Protein AF-A0AA46UG84-F1 (afdb_monomer_lite)

pLDDT: mean 70.22, std 19.65, range [40.62, 96.19]

Structure (mmCIF, N/CA/C/O backbone):
data_AF-A0AA46UG84-F1
#
_entry.id   AF-A0AA46UG84-F1
#
loop_
_atom_site.group_PDB
_atom_site.id
_atom_site.type_symbol
_atom_site.label_atom_id
_atom_site.label_alt_id
_atom_site.label_comp_id
_atom_site.label_asym_id
_atom_site.label_entity_id
_atom_site.label_seq_id
_atom_site.pdbx_PDB_ins_code
_atom_site.Cartn_x
_atom_site.Cartn_y
_atom_site.Cartn_z
_atom_site.occupancy
_atom_site.B_iso_or_equiv
_atom_site.auth_seq_id
_atom_site.auth_comp_id
_atom_site.auth_asym_id
_atom_site.auth_atom_id
_atom_site.pdbx_PDB_model_num
ATOM 1 N N . MET A 1 1 ? 5.137 24.664 -4.649 1.00 40.62 1 MET A N 1
ATOM 2 C CA . MET A 1 1 ? 5.781 23.502 -3.997 1.00 40.62 1 MET A CA 1
ATOM 3 C C . MET A 1 1 ? 4.773 22.369 -3.975 1.00 40.62 1 MET A C 1
ATOM 5 O O . MET A 1 1 ? 3.835 22.436 -3.192 1.00 40.62 1 MET A O 1
ATOM 9 N N . ASN A 1 2 ? 4.916 21.372 -4.852 1.00 52.88 2 ASN A N 1
ATOM 10 C CA . ASN A 1 2 ? 4.103 20.160 -4.758 1.00 52.88 2 ASN A CA 1
ATOM 11 C C . ASN A 1 2 ? 4.697 19.299 -3.642 1.00 52.88 2 ASN A C 1
ATOM 13 O O . ASN A 1 2 ? 5.715 18.640 -3.831 1.00 52.88 2 ASN A O 1
ATOM 17 N N . SER A 1 3 ? 4.105 19.367 -2.451 1.00 54.44 3 SER A N 1
ATOM 18 C CA . SER A 1 3 ? 4.455 18.495 -1.331 1.00 54.44 3 SER A CA 1
ATOM 19 C C . SER A 1 3 ? 3.899 17.093 -1.579 1.00 54.44 3 SER A C 1
ATOM 21 O O . SER A 1 3 ? 2.916 16.695 -0.957 1.00 54.44 3 SER A O 1
ATOM 23 N N . TYR A 1 4 ? 4.522 16.336 -2.482 1.00 56.22 4 TYR A N 1
ATOM 24 C CA . TYR A 1 4 ? 4.344 14.888 -2.517 1.00 56.22 4 TYR A CA 1
ATOM 25 C C . TYR A 1 4 ? 4.869 14.360 -1.184 1.00 56.22 4 TYR A C 1
ATOM 27 O O . TYR A 1 4 ? 6.072 14.380 -0.915 1.00 56.22 4 TYR A O 1
ATOM 35 N N . LYS A 1 5 ? 3.961 14.022 -0.259 1.00 74.62 5 LYS A N 1
ATOM 36 C CA . LYS A 1 5 ? 4.374 13.452 1.026 1.00 74.62 5 LYS A CA 1
ATOM 37 C C . LYS A 1 5 ? 5.155 12.173 0.686 1.00 74.62 5 LYS A C 1
ATOM 39 O O . LYS A 1 5 ? 4.608 11.368 -0.061 1.00 74.62 5 LYS A O 1
ATOM 44 N N . PRO A 1 6 ? 6.361 11.947 1.239 1.00 83.38 6 PRO A N 1
ATOM 45 C CA . PRO A 1 6 ? 7.208 10.787 0.917 1.00 83.38 6 PRO A CA 1
ATOM 46 C C . PRO A 1 6 ? 6.487 9.436 1.007 1.00 83.38 6 PRO A C 1
ATOM 48 O O . PRO A 1 6 ? 6.842 8.476 0.339 1.00 83.38 6 PRO A O 1
ATOM 51 N N . TRP A 1 7 ? 5.438 9.382 1.827 1.00 84.31 7 TRP A N 1
ATOM 52 C CA . TRP A 1 7 ? 4.534 8.249 1.929 1.00 84.31 7 TRP A CA 1
ATOM 53 C C . TRP A 1 7 ? 3.771 7.932 0.633 1.00 84.31 7 TRP A C 1
ATOM 55 O O . TRP A 1 7 ? 3.657 6.763 0.291 1.00 84.31 7 TRP A O 1
ATOM 65 N N . HIS A 1 8 ? 3.261 8.942 -0.080 1.00 84.38 8 HIS A N 1
ATOM 66 C CA . HIS A 1 8 ? 2.533 8.759 -1.342 1.00 84.38 8 HIS A CA 1
ATOM 67 C C . HIS A 1 8 ? 3.463 8.262 -2.451 1.00 84.38 8 HIS A C 1
ATOM 69 O O . HIS A 1 8 ? 3.155 7.274 -3.104 1.00 84.38 8 HIS A O 1
ATOM 75 N N . GLU A 1 9 ? 4.659 8.843 -2.549 1.00 88.38 9 GLU A N 1
ATOM 76 C CA . GLU A 1 9 ? 5.706 8.363 -3.462 1.00 88.38 9 GLU A CA 1
ATOM 77 C C . GLU A 1 9 ? 6.081 6.898 -3.176 1.00 88.38 9 GLU A C 1
ATOM 79 O O . GLU A 1 9 ? 6.298 6.103 -4.088 1.00 88.38 9 GLU A O 1
ATOM 84 N N . PHE A 1 10 ? 6.128 6.517 -1.894 1.00 88.81 10 PHE A N 1
ATOM 85 C CA . PHE A 1 10 ? 6.438 5.151 -1.487 1.00 88.81 10 PHE A CA 1
ATOM 86 C C . PHE A 1 10 ? 5.352 4.147 -1.906 1.00 88.81 10 PHE A C 1
ATOM 88 O O . PHE A 1 10 ? 5.681 3.118 -2.500 1.00 88.81 10 PHE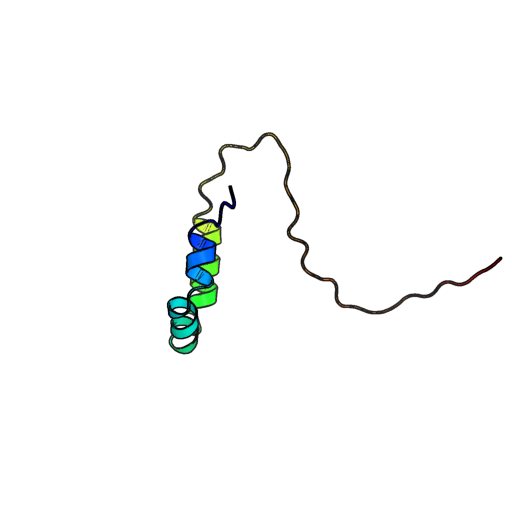 A O 1
ATOM 95 N N . ILE A 1 11 ? 4.073 4.436 -1.639 1.00 89.69 11 ILE A N 1
ATOM 96 C CA . ILE A 1 11 ? 2.962 3.526 -1.984 1.00 89.69 11 ILE A CA 1
ATOM 97 C C . ILE A 1 11 ? 2.642 3.493 -3.486 1.00 89.69 11 ILE A C 1
ATOM 99 O O . ILE A 1 11 ? 2.100 2.498 -3.960 1.00 89.69 11 ILE A O 1
ATOM 103 N N . ASP A 1 12 ? 3.034 4.517 -4.248 1.00 87.94 12 ASP A N 1
ATOM 104 C CA . ASP A 1 12 ? 2.901 4.521 -5.710 1.00 87.94 12 ASP A CA 1
ATOM 105 C C . ASP A 1 12 ? 4.070 3.823 -6.430 1.00 87.94 12 ASP A C 1
ATOM 107 O O . ASP A 1 12 ? 3.990 3.553 -7.637 1.00 87.94 12 ASP A O 1
ATOM 111 N N . SER A 1 13 ? 5.135 3.473 -5.701 1.00 93.44 13 SER A N 1
ATOM 112 C CA . SER A 1 13 ? 6.324 2.836 -6.267 1.00 93.44 13 SER A CA 1
ATOM 113 C C . SER A 1 13 ? 6.047 1.442 -6.842 1.00 93.44 13 SER A C 1
ATOM 115 O O . SER A 1 13 ? 5.233 0.664 -6.337 1.00 93.44 13 SER A O 1
ATOM 117 N N . GLU A 1 14 ? 6.786 1.079 -7.893 1.00 95.00 14 GLU A N 1
ATOM 118 C CA . GLU A 1 14 ? 6.700 -0.263 -8.485 1.00 95.00 14 GLU A CA 1
ATOM 119 C C . GLU A 1 14 ? 7.153 -1.365 -7.523 1.00 95.00 14 GLU A C 1
ATOM 121 O O . GLU A 1 14 ? 6.631 -2.477 -7.554 1.00 95.00 14 GLU A O 1
ATOM 126 N N . ALA A 1 15 ? 8.107 -1.055 -6.643 1.00 93.81 15 ALA A N 1
ATOM 127 C CA . ALA A 1 15 ? 8.563 -1.985 -5.619 1.00 93.81 15 ALA A CA 1
ATOM 128 C C . ALA A 1 15 ? 7.439 -2.320 -4.631 1.00 93.81 15 ALA A C 1
ATOM 130 O O . ALA A 1 15 ? 7.254 -3.488 -4.294 1.00 93.81 15 ALA A O 1
ATOM 131 N N . PHE A 1 16 ? 6.658 -1.319 -4.208 1.00 92.44 16 PHE A N 1
ATOM 132 C CA . PHE A 1 16 ? 5.519 -1.537 -3.321 1.00 92.44 16 PHE A CA 1
ATOM 133 C C . PHE A 1 16 ? 4.421 -2.351 -4.011 1.00 92.44 16 PHE A C 1
ATOM 135 O O . PHE A 1 16 ? 3.948 -3.327 -3.437 1.00 92.44 16 PHE A O 1
ATOM 142 N N . LYS A 1 17 ? 4.091 -2.035 -5.271 1.00 93.81 17 LYS A N 1
ATOM 143 C CA . LYS A 1 17 ? 3.119 -2.803 -6.074 1.00 93.81 17 LYS A CA 1
ATOM 144 C C . LYS A 1 17 ? 3.513 -4.280 -6.201 1.00 93.81 17 LYS A C 1
ATOM 146 O O . LYS A 1 17 ? 2.710 -5.144 -5.876 1.00 93.81 17 LYS A O 1
ATOM 151 N N . LYS A 1 18 ? 4.775 -4.574 -6.534 1.00 96.19 18 LYS A N 1
ATOM 152 C CA . LYS A 1 18 ? 5.294 -5.957 -6.574 1.00 96.19 18 LYS A CA 1
ATOM 153 C C . LYS A 1 18 ? 5.263 -6.645 -5.210 1.00 96.19 18 LYS A C 1
ATOM 155 O O . LYS A 1 18 ? 5.059 -7.851 -5.124 1.00 96.19 18 LYS A O 1
ATOM 160 N N . ALA A 1 19 ? 5.490 -5.898 -4.132 1.00 94.56 19 ALA A N 1
ATOM 161 C CA . ALA A 1 19 ? 5.412 -6.446 -2.785 1.00 94.56 19 ALA A CA 1
ATOM 162 C C . ALA A 1 19 ? 3.974 -6.827 -2.396 1.00 94.56 19 ALA A C 1
ATOM 164 O O . ALA A 1 19 ? 3.810 -7.796 -1.661 1.00 94.56 19 ALA A O 1
ATOM 165 N N . LEU A 1 20 ? 2.953 -6.130 -2.912 1.00 94.25 20 LEU A N 1
ATOM 166 C CA . LEU A 1 20 ? 1.547 -6.515 -2.727 1.00 94.25 20 LEU A CA 1
ATOM 167 C C . LEU A 1 20 ? 1.223 -7.845 -3.417 1.00 94.25 20 LEU A C 1
ATOM 169 O O . LEU A 1 20 ? 0.523 -8.666 -2.831 1.00 94.25 20 LEU A O 1
ATOM 173 N N . ASP A 1 21 ? 1.780 -8.086 -4.608 1.00 93.94 21 ASP A N 1
ATOM 174 C CA . ASP A 1 21 ? 1.605 -9.362 -5.318 1.00 93.94 21 ASP A CA 1
ATOM 175 C C . ASP A 1 21 ? 2.237 -10.540 -4.557 1.00 93.94 21 ASP A C 1
ATOM 177 O O . ASP A 1 21 ? 1.739 -11.663 -4.603 1.00 93.94 21 ASP A O 1
ATOM 181 N N . MET A 1 22 ? 3.339 -10.291 -3.838 1.00 96.19 22 MET A N 1
ATOM 182 C CA . MET A 1 22 ? 4.034 -11.309 -3.039 1.00 96.19 22 MET A CA 1
ATOM 183 C C . MET A 1 22 ? 3.459 -11.470 -1.625 1.00 96.19 22 MET A C 1
ATOM 185 O O . MET A 1 22 ? 3.556 -12.549 -1.041 1.00 96.19 22 MET A O 1
ATOM 189 N N . VAL A 1 23 ? 2.907 -10.400 -1.049 1.00 95.56 23 VAL A N 1
ATOM 190 C CA . VAL A 1 23 ? 2.420 -10.347 0.334 1.00 95.56 23 VAL A CA 1
ATOM 191 C C . VAL A 1 23 ? 1.055 -9.644 0.357 1.00 95.56 23 VAL A C 1
ATOM 193 O O . VAL A 1 23 ? 0.995 -8.427 0.541 1.00 95.56 23 VAL A O 1
ATOM 196 N N . PRO A 1 24 ? -0.058 -10.384 0.215 1.00 87.94 24 PRO A N 1
ATOM 197 C CA . PRO A 1 24 ? -1.390 -9.786 0.089 1.00 87.94 24 PRO A CA 1
ATOM 198 C C . PRO A 1 24 ? -1.837 -9.006 1.340 1.00 87.94 24 PRO A C 1
ATOM 200 O O . PRO A 1 24 ? -2.503 -7.982 1.216 1.00 87.94 24 PRO A O 1
ATOM 203 N N . ASP A 1 25 ? -1.391 -9.397 2.541 1.00 92.75 25 ASP A N 1
ATOM 204 C CA . ASP A 1 25 ? -1.687 -8.687 3.802 1.00 92.75 25 ASP A CA 1
ATOM 205 C C . ASP A 1 25 ? -0.919 -7.358 3.977 1.00 92.75 25 ASP A C 1
ATOM 207 O O . ASP A 1 25 ? -1.061 -6.656 4.989 1.00 92.75 25 ASP A O 1
ATOM 211 N N . LEU A 1 26 ? -0.029 -7.011 3.041 1.00 91.75 26 LEU A N 1
ATOM 212 C CA . LEU A 1 26 ? 0.850 -5.849 3.167 1.00 91.75 26 LEU A CA 1
ATOM 213 C C . LEU A 1 26 ? 0.084 -4.524 3.056 1.00 91.75 26 LEU A C 1
ATOM 215 O O . LEU A 1 26 ? 0.418 -3.574 3.771 1.00 91.75 26 LEU A O 1
ATOM 219 N N . ALA A 1 27 ? -0.959 -4.462 2.223 1.00 89.62 27 ALA A N 1
ATOM 220 C CA . ALA A 1 27 ? -1.777 -3.261 2.044 1.00 89.62 27 ALA A CA 1
ATOM 221 C C . ALA A 1 27 ? -2.446 -2.825 3.360 1.00 89.62 27 ALA A C 1
ATOM 223 O O . ALA A 1 27 ? -2.339 -1.661 3.764 1.00 89.62 27 ALA A O 1
ATOM 224 N N . ASP A 1 28 ? -3.062 -3.765 4.080 1.00 90.88 28 ASP A N 1
ATOM 225 C CA . ASP A 1 28 ? -3.742 -3.501 5.352 1.00 90.88 28 ASP A CA 1
ATOM 226 C C . ASP A 1 28 ? -2.776 -3.049 6.449 1.00 90.88 28 ASP A C 1
ATOM 228 O O . ASP A 1 28 ? -3.056 -2.111 7.208 1.00 90.88 28 ASP A O 1
ATOM 232 N N . LYS A 1 29 ? -1.594 -3.671 6.516 1.00 91.44 29 LYS A N 1
ATOM 233 C CA . LYS A 1 29 ? -0.544 -3.290 7.471 1.00 91.44 29 LYS A CA 1
ATOM 234 C C . LYS A 1 29 ? 0.013 -1.901 7.168 1.00 91.44 29 LYS A C 1
ATOM 236 O O . LYS A 1 29 ? 0.176 -1.111 8.098 1.00 91.44 29 LYS A O 1
ATOM 241 N N . ALA A 1 30 ? 0.258 -1.579 5.898 1.00 89.00 30 ALA A N 1
ATOM 242 C CA . ALA A 1 30 ? 0.715 -0.255 5.478 1.00 89.00 30 ALA A CA 1
ATOM 243 C C . ALA A 1 30 ? -0.332 0.830 5.789 1.00 89.00 30 ALA A C 1
ATOM 245 O O . ALA A 1 30 ? 0.009 1.882 6.334 1.00 89.00 30 ALA A O 1
ATOM 246 N N . SER A 1 31 ? -1.613 0.546 5.533 1.00 85.25 31 SER A N 1
ATOM 247 C CA . SER A 1 31 ? -2.738 1.425 5.884 1.00 85.25 31 SER A CA 1
ATOM 248 C C . SER A 1 31 ? -2.831 1.659 7.399 1.00 85.25 31 SER A C 1
ATOM 250 O O . SER A 1 31 ? -2.892 2.800 7.871 1.00 85.25 31 SER A O 1
ATOM 252 N N . THR A 1 32 ? -2.729 0.582 8.184 1.00 89.38 32 THR A N 1
ATOM 253 C CA . THR A 1 32 ? -2.717 0.635 9.655 1.00 89.38 32 THR A CA 1
ATOM 254 C C . THR A 1 32 ? -1.531 1.439 10.183 1.00 89.38 32 THR A C 1
ATOM 256 O O . THR A 1 32 ? -1.682 2.235 11.113 1.00 89.38 32 THR A O 1
ATOM 259 N N . PHE A 1 33 ? -0.347 1.257 9.596 1.00 86.44 33 PHE A N 1
ATOM 260 C CA . PHE A 1 33 ? 0.850 2.006 9.959 1.00 86.44 33 PHE A CA 1
ATOM 261 C C . PHE A 1 33 ? 0.644 3.504 9.718 1.00 86.44 33 PHE A C 1
ATOM 263 O O . PHE A 1 33 ? 0.758 4.277 10.666 1.00 86.44 33 PHE A O 1
ATOM 270 N N . ALA A 1 34 ? 0.213 3.907 8.518 1.00 84.38 34 ALA A N 1
ATOM 271 C CA . ALA A 1 34 ? -0.043 5.310 8.182 1.00 84.38 34 ALA A CA 1
ATOM 272 C C . ALA A 1 34 ? -1.076 5.980 9.106 1.00 84.38 34 ALA A C 1
ATOM 274 O O . ALA A 1 34 ? -0.944 7.156 9.455 1.00 84.38 34 ALA A O 1
ATOM 275 N N . ALA A 1 35 ? -2.102 5.238 9.535 1.00 82.81 35 ALA A N 1
ATOM 276 C CA . ALA A 1 35 ? -3.094 5.731 10.486 1.00 82.81 35 ALA A CA 1
ATOM 277 C C . ALA A 1 35 ? -2.503 5.966 11.888 1.00 82.81 35 ALA A C 1
ATOM 279 O O . ALA A 1 35 ? -2.868 6.935 12.554 1.00 82.81 35 ALA A O 1
ATOM 280 N N . ARG A 1 36 ? -1.576 5.107 12.331 1.00 83.50 36 ARG A N 1
ATOM 281 C CA . ARG A 1 36 ? -0.949 5.176 13.665 1.00 83.50 36 ARG A CA 1
ATOM 282 C C . ARG A 1 36 ? 0.239 6.134 13.722 1.00 83.50 36 ARG A C 1
ATOM 284 O O . ARG A 1 36 ? 0.530 6.665 14.792 1.00 83.50 36 ARG A O 1
ATOM 291 N N . THR A 1 37 ? 0.903 6.371 12.593 1.00 75.06 37 THR A N 1
ATOM 292 C CA . THR A 1 37 ? 2.056 7.273 12.469 1.00 75.06 37 THR A CA 1
ATOM 293 C C . THR A 1 37 ? 1.698 8.660 11.964 1.00 75.06 37 THR A C 1
ATOM 295 O O . THR A 1 37 ? 2.611 9.446 11.705 1.00 75.06 37 THR A O 1
ATOM 298 N N . LYS A 1 38 ? 0.404 9.004 11.862 1.00 66.25 38 LYS A N 1
ATOM 299 C CA . LYS A 1 38 ? -0.035 10.403 11.908 1.00 66.25 38 LYS A CA 1
ATOM 300 C C . LYS A 1 38 ? 0.473 10.990 13.223 1.00 66.25 38 LYS A C 1
ATOM 302 O O . LYS A 1 38 ? -0.188 10.931 14.259 1.00 66.25 38 LYS A O 1
ATOM 307 N N . LEU A 1 39 ? 1.719 11.469 13.172 1.00 59.72 39 LEU A N 1
ATOM 308 C CA . LEU A 1 39 ? 2.349 12.324 14.158 1.00 59.72 39 LEU A CA 1
ATOM 309 C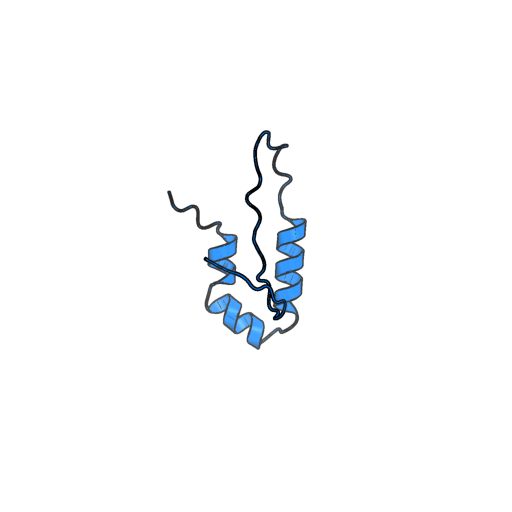 C . LEU A 1 39 ? 1.274 13.345 14.482 1.00 59.72 39 LEU A C 1
ATOM 311 O O . LEU A 1 39 ? 0.806 13.982 13.542 1.00 59.72 39 LEU A O 1
ATOM 315 N N . LYS A 1 40 ? 0.801 13.383 15.739 1.00 61.78 40 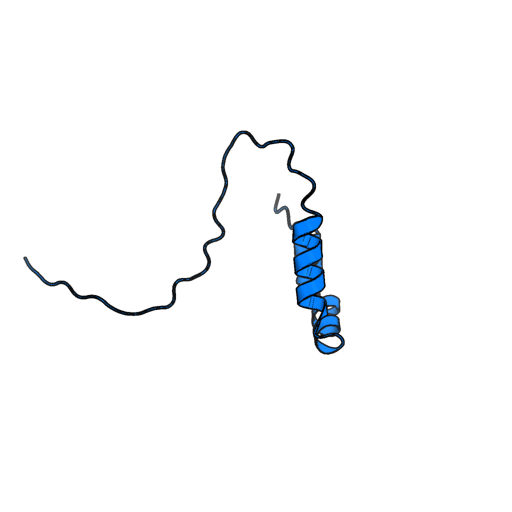LYS A N 1
ATOM 316 C CA . LYS A 1 40 ? -0.264 14.301 16.153 1.00 61.78 40 LYS A CA 1
ATOM 317 C C . LYS A 1 40 ? 0.084 15.647 15.539 1.00 61.78 40 LYS A C 1
ATOM 319 O O . LYS A 1 40 ? 1.074 16.251 15.957 1.00 61.78 40 LYS A O 1
ATOM 324 N N . ASP A 1 41 ? -0.671 16.062 14.523 1.00 56.59 41 ASP A N 1
ATOM 325 C CA . ASP A 1 41 ? -0.616 17.430 14.061 1.00 56.59 41 ASP A CA 1
ATOM 326 C C . ASP A 1 41 ? -0.841 18.231 15.333 1.00 56.59 41 ASP A C 1
ATOM 328 O O . ASP A 1 41 ? -1.856 18.074 16.021 1.00 56.59 41 ASP A O 1
ATOM 332 N N . ARG A 1 42 ? 0.188 18.985 15.727 1.00 57.34 42 ARG A N 1
ATOM 333 C CA . ARG A 1 42 ? 0.064 20.003 16.760 1.00 57.34 42 ARG A CA 1
ATOM 334 C C . ARG A 1 42 ? -1.253 20.723 16.453 1.00 57.34 42 ARG A C 1
ATOM 336 O O . ARG A 1 42 ? -1.412 21.105 15.293 1.00 57.34 42 ARG A O 1
ATOM 343 N N . PRO A 1 43 ? -2.202 20.801 17.407 1.00 47.41 43 PRO A N 1
ATOM 344 C CA . PRO A 1 43 ? -3.606 21.075 17.120 1.00 47.41 43 PRO A CA 1
ATOM 345 C C . PRO A 1 43 ? -3.717 22.227 16.126 1.00 47.41 43 PRO A C 1
ATOM 347 O O . PRO A 1 43 ? -3.284 23.345 16.405 1.00 47.41 43 PRO A O 1
ATOM 350 N N . SER A 1 44 ? -4.189 21.899 14.923 1.00 48.19 44 SER A N 1
ATOM 351 C CA . SER A 1 44 ? -4.356 22.860 13.848 1.00 48.19 44 SER A CA 1
ATOM 352 C C . SER A 1 44 ? -5.525 23.755 14.224 1.00 48.19 44 SER A C 1
ATOM 354 O O . SER A 1 44 ? -6.677 23.320 14.245 1.00 48.19 44 SER A O 1
ATOM 356 N N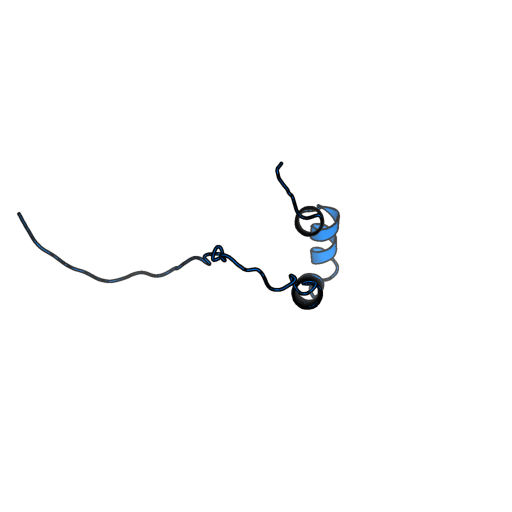 . THR A 1 45 ? -5.241 25.022 14.500 1.00 49.78 45 THR A N 1
ATOM 357 C CA . THR A 1 45 ? -6.222 26.042 14.159 1.00 49.78 45 THR A CA 1
ATOM 358 C C . THR A 1 45 ? -6.240 26.096 12.632 1.00 49.78 45 THR A C 1
ATOM 360 O O . THR A 1 45 ? -5.259 26.512 12.016 1.00 49.78 45 THR A O 1
ATOM 363 N N . THR A 1 46 ? -7.367 25.653 12.068 1.00 50.66 46 THR A N 1
ATOM 364 C CA . THR A 1 46 ? -7.877 25.940 10.714 1.00 50.66 46 THR A CA 1
ATOM 365 C C . THR A 1 46 ? -7.820 24.804 9.675 1.00 50.66 46 THR A C 1
ATOM 367 O O . THR A 1 46 ? -6.810 24.552 9.030 1.00 50.66 46 THR A O 1
ATOM 370 N N . ALA A 1 47 ? -9.025 24.257 9.455 1.00 50.25 47 ALA A N 1
ATOM 371 C CA . ALA A 1 47 ? -9.619 23.730 8.218 1.00 50.25 47 ALA A CA 1
ATOM 372 C C . ALA A 1 47 ? -9.087 22.417 7.594 1.00 50.25 47 ALA A C 1
ATOM 374 O O . ALA A 1 47 ? -8.084 22.368 6.888 1.00 50.25 47 ALA A O 1
ATOM 375 N N . GLN A 1 48 ? -9.897 21.363 7.752 1.00 52.50 48 GLN A N 1
ATOM 376 C CA . GLN A 1 48 ? -9.934 20.169 6.898 1.00 52.50 48 GLN A CA 1
ATOM 377 C C . GLN A 1 48 ? -10.275 20.516 5.439 1.00 52.50 48 GLN A C 1
ATOM 379 O O . GLN A 1 48 ? -11.238 21.247 5.208 1.00 52.50 48 GLN A O 1
ATOM 384 N N . PRO A 1 49 ? -9.672 19.813 4.466 1.00 47.50 49 PRO A N 1
ATOM 385 C CA . PRO A 1 49 ? -10.366 19.405 3.260 1.00 47.50 49 PRO A CA 1
ATOM 386 C C . PRO A 1 49 ? -10.731 17.917 3.353 1.00 47.50 49 PRO A C 1
ATOM 388 O O . PRO A 1 49 ? -9.895 17.033 3.556 1.00 47.50 49 PRO A O 1
ATOM 391 N N . SER A 1 50 ? -12.025 17.663 3.237 1.00 49.19 50 SER A N 1
ATOM 392 C CA . SER A 1 50 ? -12.670 16.359 3.156 1.00 49.19 50 SER A CA 1
ATOM 393 C C . SER A 1 50 ? -12.159 15.583 1.937 1.00 49.19 50 SER A C 1
ATOM 395 O O . SER A 1 50 ? -12.328 16.024 0.806 1.00 49.19 50 SER A O 1
ATOM 397 N N . GLN A 1 51 ? -11.564 14.408 2.146 1.00 52.19 51 GLN A N 1
ATOM 398 C CA . GLN A 1 51 ? -11.339 13.445 1.065 1.00 52.19 51 GLN A CA 1
ATOM 399 C C . GLN A 1 51 ? -12.679 12.769 0.752 1.00 52.19 51 GLN A C 1
ATOM 401 O O . GLN A 1 51 ? -13.144 11.895 1.488 1.00 52.19 51 GLN A O 1
ATOM 406 N N . GLN A 1 52 ? -13.325 13.251 -0.305 1.00 41.06 52 GLN A N 1
ATOM 407 C CA . GLN A 1 52 ? -14.610 12.791 -0.813 1.00 41.06 52 GLN A CA 1
ATOM 408 C C . GLN A 1 52 ? -14.440 11.403 -1.443 1.00 41.06 52 GLN A C 1
ATOM 410 O O . GLN A 1 52 ? -13.927 11.266 -2.550 1.00 41.06 52 GLN A O 1
ATOM 415 N N . ARG A 1 53 ? -14.850 10.357 -0.714 1.00 55.09 53 ARG A N 1
ATOM 416 C CA . ARG A 1 53 ? -15.142 9.055 -1.324 1.00 55.09 53 ARG A CA 1
ATOM 417 C C . ARG A 1 53 ? -16.436 9.193 -2.132 1.00 55.09 53 ARG A C 1
ATOM 419 O O . ARG A 1 53 ? -17.386 9.828 -1.685 1.00 55.09 53 ARG A O 1
ATOM 426 N N . THR A 1 54 ? -16.412 8.634 -3.332 1.00 49.62 54 THR A N 1
ATOM 427 C CA . THR A 1 54 ? -17.470 8.604 -4.353 1.00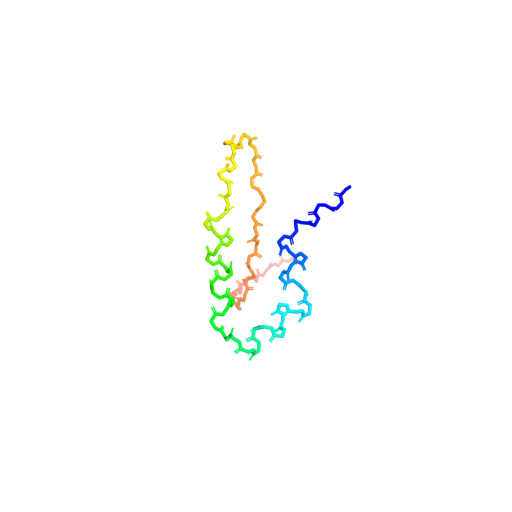 49.62 54 THR A CA 1
ATOM 428 C C . THR A 1 54 ? -18.836 8.163 -3.815 1.00 49.62 54 THR A C 1
ATOM 430 O O . THR A 1 54 ? -18.872 7.203 -3.044 1.00 49.62 54 THR A O 1
ATOM 433 N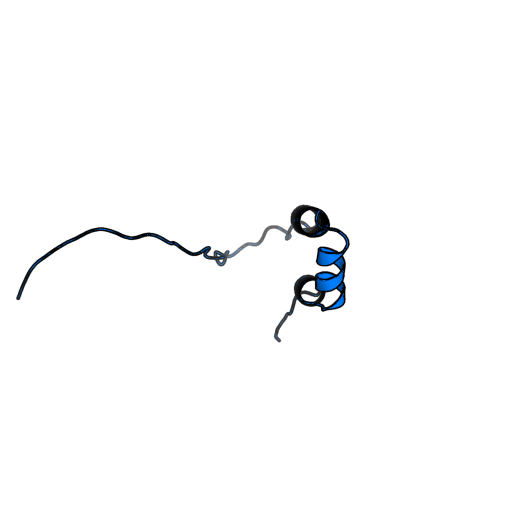 N . PRO A 1 55 ? -19.960 8.713 -4.308 1.00 50.19 55 PRO A N 1
ATOM 434 C CA . PRO A 1 55 ? -21.228 8.007 -4.287 1.00 50.19 55 PRO A CA 1
ATOM 435 C C . PRO A 1 55 ? -21.500 7.367 -5.655 1.00 50.19 55 PRO A C 1
ATOM 437 O O . PRO A 1 55 ? -21.782 8.042 -6.643 1.00 50.19 55 PRO A O 1
ATOM 440 N N . THR A 1 56 ? -21.424 6.040 -5.679 1.00 49.97 56 THR A N 1
ATOM 441 C CA . THR A 1 56 ? -22.358 5.216 -6.449 1.00 49.97 56 THR A CA 1
ATOM 442 C C . THR A 1 56 ? -23.716 5.345 -5.761 1.00 49.97 56 THR A C 1
ATOM 444 O O . THR A 1 56 ? -23.780 5.083 -4.564 1.00 49.97 56 THR A O 1
ATOM 447 N N . ASP A 1 57 ? -24.761 5.781 -6.459 1.00 44.47 57 ASP A N 1
ATOM 448 C CA . ASP A 1 57 ? -25.989 4.998 -6.690 1.00 44.47 57 ASP A CA 1
ATOM 449 C C . ASP A 1 57 ? -27.100 5.869 -7.302 1.00 44.47 57 ASP A C 1
ATOM 451 O O . ASP A 1 57 ? -27.126 7.094 -7.178 1.00 44.47 57 ASP A O 1
ATOM 455 N N . ALA A 1 58 ? -27.980 5.191 -8.024 1.00 53.56 58 ALA A N 1
ATOM 456 C CA . ALA A 1 58 ? -29.121 5.694 -8.753 1.00 53.56 58 ALA A CA 1
ATOM 457 C C . ALA A 1 58 ? -30.235 6.309 -7.875 1.00 53.56 58 ALA A C 1
ATOM 459 O O . ALA A 1 58 ? -30.309 6.107 -6.670 1.00 53.56 58 ALA A O 1
ATOM 460 N N . ASN A 1 59 ? -31.188 6.929 -8.587 1.00 51.09 59 ASN A N 1
ATOM 461 C CA . ASN A 1 59 ? -32.595 7.150 -8.222 1.00 51.09 59 ASN A CA 1
ATOM 462 C C . ASN A 1 59 ? -32.942 8.423 -7.414 1.00 51.09 59 ASN A C 1
ATOM 464 O O . ASN A 1 59 ? -32.650 8.519 -6.228 1.00 51.09 59 ASN A O 1
ATOM 468 N N . LEU A 1 60 ? -33.654 9.365 -8.060 1.00 49.16 60 LEU A N 1
ATOM 469 C CA . LEU A 1 60 ? -35.042 9.776 -7.742 1.00 49.16 60 LEU A CA 1
ATOM 470 C C . LEU A 1 60 ? -35.430 11.088 -8.475 1.00 49.16 60 LEU A C 1
ATOM 472 O O . LEU A 1 60 ? -34.957 12.173 -8.160 1.00 49.16 60 LEU A O 1
ATOM 476 N N . THR A 1 61 ? -36.295 10.926 -9.479 1.00 47.78 61 THR A N 1
ATOM 477 C CA . THR A 1 61 ? -37.470 11.728 -9.891 1.00 47.78 61 THR A CA 1
ATOM 478 C C . THR A 1 61 ? -37.715 13.136 -9.312 1.00 47.78 61 THR A C 1
ATOM 480 O O . THR A 1 61 ? -37.893 13.267 -8.107 1.00 47.78 61 THR A O 1
ATOM 483 N N . ALA A 1 62 ? -37.941 14.122 -10.200 1.00 48.81 62 ALA A N 1
ATOM 484 C CA . ALA A 1 62 ? -39.000 15.168 -10.163 1.00 48.81 62 ALA A CA 1
ATOM 485 C C . ALA A 1 62 ? -38.713 16.198 -11.288 1.00 48.81 62 ALA A C 1
ATOM 487 O O . ALA A 1 62 ? -37.651 16.804 -11.284 1.00 48.81 62 ALA A O 1
ATOM 488 N N . VAL A 1 63 ? -39.431 16.243 -12.417 1.00 55.53 63 VAL A N 1
ATOM 489 C CA . VAL A 1 63 ? -40.778 16.797 -12.695 1.00 55.53 63 VAL A CA 1
ATOM 490 C C . VAL A 1 63 ? -40.881 18.334 -12.622 1.00 55.53 63 VAL A C 1
ATOM 492 O O . VAL A 1 63 ? -40.576 18.929 -11.596 1.00 55.53 63 VAL A O 1
ATOM 495 N N . SER A 1 64 ? -41.424 18.889 -13.718 1.00 49.97 64 SER A N 1
ATOM 496 C CA . SER A 1 64 ? -42.006 20.231 -13.927 1.00 49.97 64 SER A CA 1
ATOM 497 C C . SER A 1 64 ? -41.047 21.420 -14.022 1.00 49.97 64 SER A C 1
ATOM 499 O O . SER A 1 64 ? -40.050 21.466 -13.320 1.00 49.97 64 SER A O 1
ATOM 501 N N . THR A 1 65 ? -41.295 22.494 -14.771 1.00 47.94 65 THR A N 1
ATOM 502 C CA . THR A 1 65 ? -42.184 22.904 -15.884 1.00 47.94 65 THR A CA 1
ATOM 503 C C . THR A 1 65 ? -41.852 24.385 -16.021 1.00 47.94 65 THR A C 1
ATOM 505 O O . THR A 1 65 ? -41.997 25.049 -15.002 1.00 47.94 65 THR A O 1
ATOM 508 N N . GLU A 1 66 ? -41.505 24.884 -17.210 1.00 45.62 66 GLU A N 1
ATOM 509 C CA . GLU A 1 66 ? -41.958 26.184 -17.755 1.00 45.62 66 GLU A CA 1
ATOM 510 C C . GLU A 1 66 ? -42.010 26.084 -19.285 1.00 45.62 66 GLU A C 1
ATOM 512 O O . GLU A 1 66 ? -41.084 25.461 -19.859 1.00 45.62 66 GLU A O 1
#

Foldseek 3Di:
DPCPPVLNVVCPDPVNVVVCVVPVCVVVVSVVCVVVPPPPPPDDPDDDDDPDDDDDDDDDDDDDDD

Radius of gyration: 19.63 Å; chains: 1; bounding box: 51×38×35 Å

Secondary structure (DSSP, 8-state):
-----HHHHHHHSHHHHHHHHH-TTHHHHHHHHHHH--------SS-PPP----------------

Sequence (66 aa):
MNSYKPWHEFIDSEAFKKALDMVPDLADKASTFAARTKLKDRPSTTAQPSQQRTPTDANLTAVSTE

Organism: Vibrio parahaemolyticus (NCBI:txid670)